Protein AF-A0A7U5HZJ8-F1 (afdb_monomer)

Solvent-accessible surface area (backbone atoms only — not comparable to full-atom values): 8068 Å² total; per-residue (Å²): 141,83,85,85,79,88,81,83,84,81,84,79,81,81,79,80,76,84,78,80,66,85,74,70,70,92,69,75,68,62,71,81,72,94,37,64,82,27,40,50,69,60,30,47,54,52,38,48,74,42,52,38,40,75,36,71,64,63,60,85,90,47,44,89,81,36,49,32,66,27,52,43,25,50,62,43,46,76,72,64,47,49,17,49,60,35,21,39,69,51,100,51,23,35,35,36,3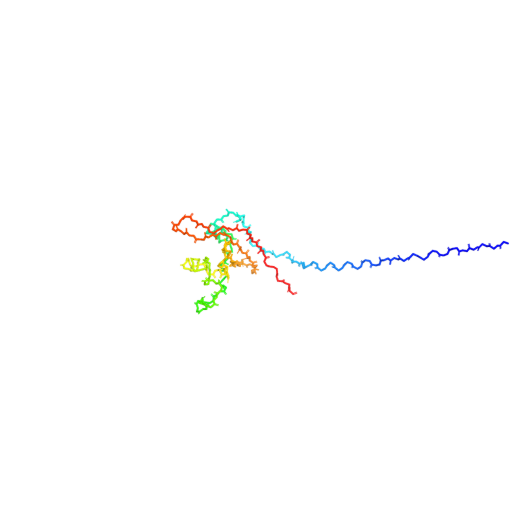2,35,29,30,32,94,69,72,44,39,38,42,39,31,34,34,40,60,62,32,79,92,77,74,36,62,24,24,23,71,49,70,49,73,62,72,79,90,126

Radius of gyration: 24.8 Å; Cα contacts (8 Å, |Δi|>4): 228; chains: 1; bounding box: 38×41×96 Å

Sequence (135 aa):
MYRSILTTVAMTAMFITNSSFANCPVIQHSEVPAITELSYHDARDLLLAAGWQPLKSIHHNDIENSDISYGNGSLFWDKGYVEIESCAGTGLAPCLFNFADIYDNNLKVVTVGEESPEYNSYAMVDRYWLVCEDL

Nearest PDB structures (foldseek):
  1gd3-assembly1_A  TM=4.252E-01  e=6.323E-01  Homo sapiens
  2mj7-assembly1_A  TM=2.732E-01  e=1.358E+00  Homo sapiens
  8th5-assembly5_I  TM=3.217E-01  e=4.667E+00  Homo sapiens
  3alx-assembly1_A  TM=3.348E-01  e=8.401E+00  Measles morbillivirus

Foldseek 3Di:
DDDDDDDDDDDDDPPPPPPPDLCQDPQDFFDQDPAAQHFPVVSVVVCVVSQKAFDQQDDPVCCVVAQLVAACSVVCVVVVRRQWNHWDNDPQTKTWGWIAGPSRWIKIWIWTDHPDVPVPTGTGTHDMDIDGDRD

Secondary structure (DSSP, 8-state):
-----------------------------------TTSBHHHHHHHHHHTT-EE---S-GGGGGGSGGGSTTHHHHHHTT-TTEEEE--STT--EEEEEE-TT--EEEEEEES--BGGGTB--EEEEEEEEPP--

Structure (mmCIF, N/CA/C/O backbone):
data_AF-A0A7U5HZJ8-F1
#
_entry.id   AF-A0A7U5HZJ8-F1
#
loop_
_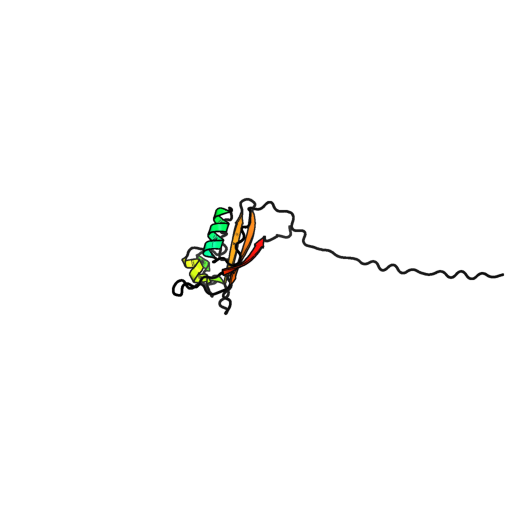atom_site.group_PDB
_atom_site.id
_atom_site.type_symbol
_atom_site.label_atom_id
_atom_site.label_alt_id
_atom_site.label_comp_id
_atom_site.label_asym_id
_atom_site.label_entity_id
_atom_site.label_seq_id
_atom_site.pdbx_PDB_ins_code
_atom_site.Cartn_x
_atom_site.Cartn_y
_atom_site.Cartn_z
_atom_site.occupancy
_atom_site.B_iso_or_equiv
_atom_site.auth_seq_id
_atom_site.auth_comp_id
_atom_site.auth_asym_id
_atom_site.auth_atom_id
_atom_site.pdbx_PDB_model_num
ATOM 1 N N . MET A 1 1 ? 23.075 27.189 79.491 1.00 43.88 1 MET A N 1
ATOM 2 C CA . MET A 1 1 ? 22.574 26.078 78.654 1.00 43.88 1 MET A CA 1
ATOM 3 C C . MET A 1 1 ? 21.695 26.667 77.561 1.00 43.88 1 MET A C 1
ATOM 5 O O . MET A 1 1 ? 20.576 27.046 77.859 1.00 43.88 1 MET A O 1
ATOM 9 N N . TYR A 1 2 ? 22.199 26.804 76.335 1.00 38.91 2 TYR A N 1
ATOM 10 C CA . TYR A 1 2 ? 21.393 27.179 75.166 1.00 38.91 2 TYR A CA 1
ATOM 11 C C . TYR A 1 2 ? 21.634 26.115 74.096 1.00 38.91 2 TYR A C 1
ATOM 13 O O . TYR A 1 2 ? 22.772 25.906 73.682 1.00 38.91 2 TYR A O 1
ATOM 21 N N . ARG A 1 3 ? 20.584 25.379 73.720 1.00 44.53 3 ARG A N 1
ATOM 22 C CA . ARG A 1 3 ? 20.615 24.398 72.630 1.00 44.53 3 ARG A CA 1
ATOM 23 C C . ARG A 1 3 ? 20.022 25.060 71.387 1.00 44.53 3 ARG A C 1
ATOM 25 O O . ARG A 1 3 ? 18.821 25.304 71.349 1.00 44.53 3 ARG A O 1
ATOM 32 N N . SER A 1 4 ? 20.869 25.356 70.403 1.00 47.00 4 SER A N 1
ATOM 33 C CA . SER A 1 4 ? 20.442 25.743 69.054 1.00 47.00 4 SER A CA 1
ATOM 34 C C . SER A 1 4 ? 19.789 24.554 68.356 1.00 47.00 4 SER A C 1
ATOM 36 O O . SER A 1 4 ? 20.359 23.464 68.325 1.00 47.00 4 SER A O 1
ATOM 38 N N . ILE A 1 5 ? 18.604 24.769 67.790 1.00 53.53 5 ILE A N 1
ATOM 39 C CA . ILE A 1 5 ? 17.879 23.791 66.978 1.00 53.53 5 ILE A CA 1
ATOM 40 C C . ILE A 1 5 ? 18.168 24.127 65.512 1.00 53.53 5 ILE A C 1
ATOM 42 O O . ILE A 1 5 ? 17.722 25.160 65.017 1.00 53.53 5 ILE A O 1
ATOM 46 N N . LEU A 1 6 ? 18.936 23.276 64.826 1.00 50.31 6 LEU A N 1
ATOM 47 C CA . LEU A 1 6 ? 19.045 23.315 63.367 1.00 50.31 6 LEU A CA 1
ATOM 48 C C . LEU A 1 6 ? 17.739 22.782 62.770 1.00 50.31 6 LEU A C 1
ATOM 50 O O . LEU A 1 6 ? 17.394 21.620 62.968 1.00 50.31 6 LEU A O 1
ATOM 54 N N . THR A 1 7 ? 17.022 23.625 62.034 1.00 49.22 7 THR A N 1
ATOM 55 C CA . THR A 1 7 ? 15.879 23.229 61.207 1.00 49.22 7 THR A CA 1
ATOM 56 C C . THR A 1 7 ? 16.364 23.024 59.775 1.00 49.22 7 THR A C 1
ATOM 58 O O . THR A 1 7 ? 16.790 23.959 59.104 1.00 49.22 7 THR A O 1
ATOM 61 N N . THR A 1 8 ? 16.355 21.777 59.312 1.00 52.97 8 THR A N 1
ATOM 62 C CA . THR A 1 8 ? 16.692 21.417 57.931 1.00 52.97 8 THR A CA 1
ATOM 63 C C . THR A 1 8 ? 15.429 21.542 57.082 1.00 52.97 8 THR A C 1
ATOM 65 O O . THR A 1 8 ? 14.465 20.809 57.291 1.00 52.97 8 THR A O 1
ATOM 68 N N . VAL A 1 9 ? 15.406 22.486 56.141 1.00 55.81 9 VAL A N 1
ATOM 69 C CA . VAL A 1 9 ? 14.322 22.614 55.158 1.00 55.81 9 VAL A CA 1
ATOM 70 C C . VAL A 1 9 ? 14.592 21.620 54.030 1.00 55.81 9 VAL A C 1
ATOM 72 O O . VAL A 1 9 ? 15.531 21.797 53.258 1.00 55.81 9 VAL A O 1
ATOM 75 N N . ALA A 1 10 ? 13.792 20.559 53.944 1.00 58.16 10 ALA A N 1
ATOM 76 C CA . ALA A 1 10 ? 13.822 19.632 52.819 1.00 58.16 10 ALA A CA 1
ATOM 77 C C . ALA A 1 10 ? 12.944 20.187 51.685 1.00 58.16 10 ALA A C 1
ATOM 79 O O . ALA A 1 10 ? 11.719 20.180 51.786 1.00 58.16 10 ALA A O 1
ATOM 80 N N . MET A 1 11 ? 13.565 20.689 50.613 1.00 56.81 11 MET A N 1
ATOM 81 C CA . MET A 1 11 ? 12.872 20.981 49.354 1.00 56.81 11 MET A CA 1
ATOM 82 C C . MET A 1 11 ? 12.576 19.662 48.637 1.00 56.81 11 MET A C 1
ATOM 84 O O . MET A 1 11 ? 13.468 19.047 48.055 1.00 56.81 11 MET A O 1
ATOM 88 N N . THR A 1 12 ? 11.327 19.213 48.678 1.00 57.84 12 THR A N 1
ATOM 89 C CA . THR A 1 12 ? 10.836 18.127 47.830 1.00 57.84 12 THR A CA 1
ATOM 90 C C . THR A 1 12 ? 10.580 18.664 46.423 1.00 57.84 12 THR A C 1
ATOM 92 O O . THR A 1 12 ? 9.668 19.457 46.198 1.00 57.84 12 THR A O 1
ATOM 95 N N . ALA A 1 13 ? 11.397 18.238 45.459 1.00 59.84 13 ALA A N 1
ATOM 96 C CA . ALA A 1 13 ? 11.141 18.473 44.044 1.00 59.84 13 ALA A CA 1
ATOM 97 C C . ALA A 1 13 ? 9.905 17.663 43.614 1.00 59.84 13 ALA A C 1
ATOM 99 O O . ALA A 1 13 ? 9.933 16.431 43.605 1.00 59.84 13 ALA A O 1
ATOM 100 N N . MET A 1 14 ? 8.808 18.348 43.281 1.00 59.34 14 MET A N 1
ATOM 101 C CA . MET A 1 14 ? 7.667 17.728 42.608 1.00 59.34 14 MET A CA 1
ATOM 102 C C . MET A 1 14 ? 8.052 17.457 41.153 1.00 59.34 14 MET A C 1
ATOM 104 O O . MET A 1 14 ? 8.069 18.364 40.323 1.00 59.34 14 MET A O 1
ATOM 108 N N . PHE A 1 15 ? 8.367 16.203 40.843 1.00 59.25 15 PHE A N 1
ATOM 109 C CA . PHE A 1 15 ? 8.458 15.732 39.466 1.00 59.25 15 PHE A CA 1
ATOM 110 C C . PHE A 1 15 ? 7.037 15.561 38.920 1.00 59.25 15 PHE A C 1
ATOM 112 O O . PHE A 1 15 ? 6.396 14.535 39.142 1.00 59.25 15 PHE A O 1
ATOM 119 N N . ILE A 1 16 ? 6.525 16.581 38.229 1.00 56.31 16 ILE A N 1
ATOM 120 C CA . ILE A 1 16 ? 5.309 16.449 37.419 1.00 56.31 16 ILE A CA 1
ATOM 121 C C . ILE A 1 16 ? 5.704 15.647 36.178 1.00 56.31 16 ILE A C 1
ATOM 123 O O . ILE A 1 16 ? 6.296 16.181 35.242 1.00 56.31 16 ILE A O 1
ATOM 127 N N . THR A 1 17 ? 5.430 14.345 36.187 1.00 57.06 17 THR A N 1
ATOM 128 C CA . THR A 1 17 ? 5.545 13.516 34.985 1.00 57.06 17 THR A CA 1
ATOM 129 C C . THR A 1 17 ? 4.232 13.621 34.215 1.00 57.06 17 THR A C 1
ATOM 131 O O . THR A 1 17 ? 3.270 12.911 34.487 1.00 57.06 17 THR A O 1
ATOM 134 N N . ASN A 1 18 ? 4.173 14.544 33.251 1.00 55.00 18 ASN A N 1
ATOM 135 C CA . ASN A 1 18 ? 3.110 14.551 32.245 1.00 55.00 18 ASN A CA 1
ATOM 136 C C . ASN A 1 18 ? 3.336 13.370 31.300 1.00 55.00 18 ASN A C 1
ATOM 138 O O . ASN A 1 18 ? 3.986 13.495 30.266 1.00 55.00 18 ASN A O 1
ATOM 142 N N . SER A 1 19 ? 2.827 12.206 31.688 1.00 57.00 19 SER A N 1
ATOM 143 C CA . SER A 1 19 ? 2.777 11.031 30.824 1.00 57.00 19 SER A CA 1
ATOM 144 C C . SER A 1 19 ? 1.467 11.059 30.041 1.00 57.00 19 SER A C 1
ATOM 146 O O . SER A 1 19 ? 0.545 10.305 30.334 1.00 57.00 19 SER A O 1
ATOM 148 N N . SER A 1 20 ? 1.364 11.956 29.060 1.00 55.97 20 SER A N 1
ATOM 149 C CA . SER A 1 20 ? 0.336 11.859 28.019 1.00 55.97 20 SER A CA 1
ATOM 150 C C . SER A 1 20 ? 0.812 10.845 26.983 1.00 55.97 20 SER A C 1
ATOM 152 O O . SER A 1 20 ? 1.235 11.208 25.891 1.00 55.97 20 SER A O 1
ATOM 154 N N . PHE A 1 21 ? 0.809 9.564 27.349 1.00 58.28 21 PHE A N 1
ATOM 155 C CA . PHE A 1 21 ? 0.789 8.519 26.335 1.00 58.28 21 PHE A CA 1
ATOM 156 C C . PHE A 1 21 ? -0.639 8.491 25.800 1.00 58.28 21 PHE A C 1
ATOM 158 O O . PHE A 1 21 ? -1.567 8.259 26.577 1.00 58.28 21 PHE A O 1
ATOM 165 N N . ALA A 1 22 ? -0.808 8.794 24.510 1.00 57.09 22 ALA A N 1
ATOM 166 C CA . ALA A 1 22 ? -2.037 8.511 23.782 1.00 57.09 22 ALA A CA 1
ATOM 167 C C . ALA A 1 22 ? -2.375 7.041 24.043 1.00 57.09 22 ALA A C 1
ATOM 169 O O . ALA A 1 22 ? -1.656 6.129 23.630 1.00 57.09 22 ALA A O 1
ATOM 170 N N . ASN A 1 23 ? -3.379 6.821 24.883 1.00 56.81 23 ASN A N 1
ATOM 171 C CA . ASN A 1 23 ? -3.747 5.494 25.324 1.00 56.81 23 ASN A CA 1
ATOM 172 C C . ASN A 1 23 ? -4.678 4.968 24.237 1.00 56.81 23 ASN A C 1
ATOM 174 O O . ASN A 1 23 ? -5.882 5.187 24.323 1.00 56.81 23 ASN A O 1
ATOM 178 N N . CYS A 1 24 ? -4.120 4.355 23.187 1.00 64.75 24 CYS A N 1
ATOM 179 C CA . CYS A 1 24 ? -4.928 3.635 22.208 1.00 64.75 24 CYS A CA 1
ATOM 180 C C . CYS A 1 24 ? -5.736 2.588 22.988 1.00 64.75 24 CYS A C 1
ATOM 182 O O . CYS A 1 24 ? -5.125 1.679 23.567 1.00 64.75 24 CYS A O 1
ATOM 184 N N . PRO A 1 25 ? -7.072 2.708 23.092 1.00 68.12 25 PRO A N 1
ATOM 185 C CA . PRO A 1 25 ? -7.856 1.677 23.747 1.00 68.12 25 PRO A CA 1
ATOM 186 C C . PRO A 1 25 ? -7.626 0.356 23.012 1.00 68.12 25 PRO A C 1
ATOM 188 O O . PRO A 1 25 ? -7.305 0.344 21.827 1.00 68.12 25 PRO A O 1
ATOM 191 N N . VAL A 1 26 ? -7.765 -0.769 23.714 1.00 63.97 26 VAL A N 1
ATOM 192 C CA . VAL A 1 26 ? -7.732 -2.079 23.059 1.00 63.97 26 VAL 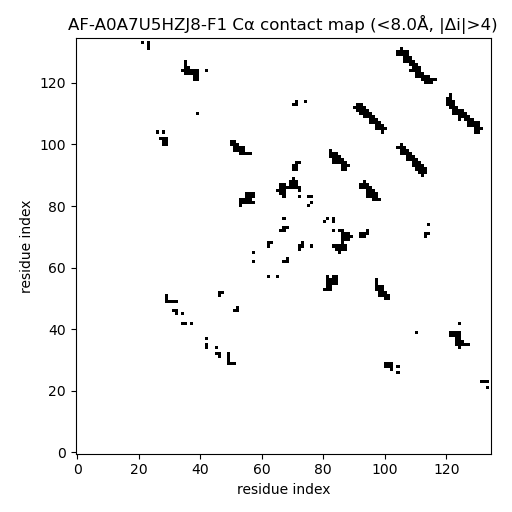A CA 1
ATOM 193 C C . VAL A 1 26 ? -8.937 -2.142 22.124 1.00 63.97 26 VAL A C 1
ATOM 195 O O . VAL A 1 26 ? -10.060 -2.372 22.573 1.00 63.97 26 VAL A O 1
ATOM 198 N N . ILE A 1 27 ? -8.702 -1.876 20.842 1.00 72.25 27 ILE A N 1
ATOM 199 C CA . ILE A 1 27 ? -9.715 -1.974 19.803 1.00 72.25 27 ILE A CA 1
ATOM 200 C C . ILE A 1 27 ? -9.746 -3.439 19.389 1.00 72.25 27 ILE A C 1
ATOM 202 O O . ILE A 1 27 ? -8.721 -4.021 19.034 1.00 72.25 27 ILE A O 1
ATOM 206 N N . GLN A 1 28 ? -10.905 -4.079 19.528 1.00 89.31 28 GLN A N 1
ATOM 207 C CA . GLN A 1 28 ? -11.111 -5.392 18.933 1.00 89.31 28 GLN A CA 1
ATOM 208 C C . GLN A 1 28 ? -10.857 -5.252 17.432 1.00 89.31 28 GLN A C 1
ATOM 210 O O . GLN A 1 28 ? -11.511 -4.433 16.796 1.00 89.31 28 GLN A O 1
ATOM 215 N N . HIS A 1 29 ? -9.917 -6.026 16.893 1.00 92.19 29 HIS A N 1
ATOM 216 C CA . HIS A 1 29 ? -9.540 -5.964 15.486 1.00 92.19 29 HIS A CA 1
ATOM 217 C C . HIS A 1 29 ? -9.394 -7.362 14.881 1.00 92.19 29 HIS A C 1
ATOM 219 O O . HIS A 1 29 ? -9.189 -8.352 15.593 1.00 92.19 29 HIS A O 1
ATOM 225 N N . SER A 1 30 ? -9.507 -7.448 13.560 1.00 94.25 30 SER A N 1
ATOM 226 C CA . SER A 1 30 ? -9.172 -8.650 12.794 1.00 94.25 30 SER A CA 1
ATOM 227 C C . SER A 1 30 ? -7.677 -8.927 12.893 1.00 94.25 30 SER A C 1
ATOM 229 O O . SER A 1 30 ? -6.877 -7.997 12.967 1.00 94.25 30 SER A O 1
ATOM 231 N N . GLU A 1 31 ? -7.270 -10.195 12.917 1.00 95.00 31 GLU A N 1
ATOM 232 C CA . GLU A 1 31 ? -5.850 -10.540 13.015 1.00 95.00 31 GLU A CA 1
ATOM 233 C C . GLU A 1 31 ? -5.056 -9.868 11.884 1.00 95.00 31 GLU A C 1
ATOM 235 O O . GLU A 1 31 ? -5.482 -9.863 10.728 1.00 95.00 31 GLU A O 1
ATOM 240 N N . VAL A 1 32 ? -3.908 -9.273 12.218 1.00 96.00 32 VAL A N 1
ATOM 241 C CA . VAL A 1 32 ? -2.981 -8.760 11.207 1.00 96.00 32 VAL A CA 1
ATOM 242 C C . VAL A 1 32 ? -1.934 -9.846 10.957 1.00 96.00 32 VAL A C 1
ATOM 244 O O . VAL A 1 32 ? -1.110 -10.085 11.844 1.00 96.00 32 VAL A O 1
ATOM 247 N N . PRO A 1 33 ? -1.955 -10.528 9.797 1.00 97.50 33 PRO A N 1
ATOM 248 C CA . PRO A 1 33 ? -0.970 -11.554 9.484 1.00 97.50 33 PRO A CA 1
ATOM 249 C C . PRO A 1 33 ? 0.445 -10.964 9.397 1.00 97.50 33 PRO A C 1
ATOM 251 O O . PRO A 1 33 ? 0.636 -9.763 9.202 1.00 97.50 33 PRO A O 1
ATOM 254 N N . ALA A 1 34 ? 1.460 -11.822 9.509 1.00 97.81 34 ALA A N 1
ATOM 255 C CA . ALA A 1 34 ? 2.846 -11.422 9.281 1.00 97.81 34 ALA A CA 1
ATOM 256 C C . ALA A 1 34 ? 3.068 -11.145 7.784 1.00 97.81 34 ALA A C 1
ATOM 258 O O . ALA A 1 34 ? 3.241 -12.075 6.999 1.00 97.81 34 ALA A O 1
ATOM 259 N N . ILE A 1 35 ? 3.027 -9.866 7.405 1.00 98.50 35 ILE A N 1
ATOM 260 C CA . ILE A 1 35 ? 3.065 -9.424 6.000 1.00 98.50 35 ILE A CA 1
ATOM 261 C C . ILE A 1 35 ? 4.351 -8.700 5.588 1.00 98.50 35 ILE A C 1
ATOM 263 O O . ILE A 1 35 ? 4.521 -8.410 4.410 1.00 98.50 35 ILE A O 1
ATOM 267 N N . THR A 1 36 ? 5.254 -8.393 6.524 1.00 98.31 36 THR A N 1
ATOM 268 C CA . THR A 1 36 ? 6.570 -7.810 6.204 1.00 98.31 36 THR A CA 1
ATOM 269 C C . THR A 1 36 ? 7.385 -8.743 5.320 1.00 98.31 36 THR A C 1
ATOM 271 O O . THR A 1 36 ? 7.292 -9.961 5.480 1.00 98.31 36 THR A O 1
ATOM 274 N N . GLU A 1 37 ? 8.230 -8.180 4.454 1.00 96.88 37 GLU A N 1
ATOM 275 C CA . GLU A 1 37 ? 9.089 -8.936 3.524 1.00 96.88 37 GLU A CA 1
ATOM 276 C C . GLU A 1 37 ? 8.313 -9.796 2.509 1.00 96.88 37 GLU A C 1
ATOM 278 O O . GLU A 1 37 ? 8.894 -10.646 1.833 1.00 96.88 37 GLU A O 1
ATOM 283 N N . LEU A 1 38 ? 7.005 -9.575 2.368 1.00 98.62 38 LEU A N 1
ATOM 284 C CA . LEU A 1 38 ? 6.207 -10.106 1.268 1.00 98.62 38 LEU A CA 1
ATOM 285 C C . LEU A 1 38 ? 6.066 -9.053 0.173 1.00 98.62 38 LEU A C 1
ATOM 287 O O . LEU A 1 38 ? 6.115 -7.850 0.450 1.00 98.62 38 LEU A O 1
ATOM 291 N N . SER A 1 39 ? 5.832 -9.502 -1.063 1.00 98.44 39 SER A N 1
ATOM 292 C CA . SER A 1 39 ? 5.360 -8.593 -2.105 1.00 98.44 39 SER A CA 1
ATOM 293 C C . SER A 1 39 ? 4.034 -7.971 -1.665 1.00 98.44 39 SER A C 1
ATOM 295 O O . SER A 1 39 ? 3.254 -8.598 -0.940 1.00 98.44 39 SER A O 1
ATOM 297 N N . TYR A 1 40 ? 3.738 -6.750 -2.112 1.00 98.56 40 TYR A N 1
ATOM 298 C CA . TYR A 1 40 ? 2.451 -6.128 -1.800 1.00 98.56 40 TYR A CA 1
ATOM 299 C C . TYR A 1 40 ? 1.265 -7.004 -2.232 1.00 98.56 40 TYR A C 1
ATOM 301 O O . TYR A 1 40 ? 0.250 -7.065 -1.546 1.00 98.56 40 TYR A O 1
ATOM 309 N N . HIS A 1 41 ? 1.411 -7.718 -3.349 1.00 98.19 41 HIS A N 1
ATOM 310 C CA . HIS A 1 41 ? 0.395 -8.625 -3.871 1.00 98.19 41 HIS A CA 1
ATOM 311 C C . HIS A 1 41 ? 0.088 -9.765 -2.892 1.00 98.19 41 HIS A C 1
ATOM 313 O O . HIS A 1 41 ? -1.071 -9.961 -2.529 1.00 98.19 41 HIS A O 1
ATOM 319 N N . ASP A 1 42 ? 1.121 -10.451 -2.401 1.00 98.62 42 ASP A N 1
ATOM 320 C CA . ASP A 1 42 ? 0.959 -11.555 -1.449 1.00 98.62 42 ASP A CA 1
ATOM 321 C C . ASP A 1 42 ? 0.448 -11.052 -0.091 1.00 98.62 42 ASP A C 1
ATOM 323 O O . ASP A 1 42 ? -0.429 -11.660 0.526 1.00 98.62 42 ASP A O 1
ATOM 327 N N . ALA A 1 43 ? 0.958 -9.904 0.367 1.00 98.75 43 ALA A N 1
ATOM 328 C CA . ALA A 1 43 ? 0.497 -9.262 1.593 1.00 98.75 43 ALA A CA 1
ATOM 329 C C . ALA A 1 43 ? -0.993 -8.897 1.520 1.00 98.75 43 ALA A C 1
ATOM 331 O O . ALA A 1 43 ? -1.743 -9.151 2.465 1.00 98.75 43 ALA A O 1
ATOM 332 N N . ARG A 1 44 ? -1.436 -8.339 0.389 1.00 98.62 44 ARG A N 1
ATOM 333 C CA . ARG A 1 44 ? -2.836 -7.990 0.142 1.00 98.62 44 ARG A CA 1
ATOM 334 C C . ARG A 1 44 ? -3.731 -9.220 0.208 1.00 98.62 44 ARG A C 1
ATOM 336 O O . ARG A 1 44 ? -4.763 -9.166 0.868 1.00 98.62 44 ARG A O 1
ATOM 343 N N . ASP A 1 45 ? -3.341 -10.327 -0.412 1.00 98.69 45 ASP A N 1
ATOM 344 C CA . ASP A 1 45 ? -4.140 -11.556 -0.386 1.00 98.69 45 ASP A CA 1
ATOM 345 C C . ASP A 1 45 ? -4.301 -12.110 1.039 1.00 98.69 45 ASP A C 1
ATOM 347 O O . ASP A 1 45 ? -5.401 -12.518 1.425 1.00 98.69 45 ASP A O 1
ATOM 351 N N . LEU A 1 46 ? -3.244 -12.051 1.858 1.00 98.75 46 LEU A N 1
ATOM 352 C CA . LEU A 1 46 ? -3.314 -12.430 3.273 1.00 98.75 46 LEU A CA 1
ATOM 353 C C . LEU A 1 46 ? -4.230 -11.506 4.081 1.00 98.75 46 LEU A C 1
ATOM 355 O O . LEU A 1 46 ? -5.016 -11.986 4.897 1.00 98.75 46 LEU A O 1
ATOM 359 N N . LEU A 1 47 ? -4.157 -10.195 3.848 1.00 98.69 47 LEU A N 1
ATOM 360 C CA . LEU A 1 47 ? -5.020 -9.217 4.510 1.00 98.69 47 LEU A CA 1
ATOM 361 C C . LEU A 1 47 ? -6.495 -9.455 4.169 1.00 98.69 47 LEU A C 1
ATOM 363 O O . LEU A 1 47 ? -7.327 -9.544 5.073 1.00 98.69 47 LEU A O 1
ATOM 367 N N . LEU A 1 48 ? -6.810 -9.645 2.886 1.00 98.56 48 LEU A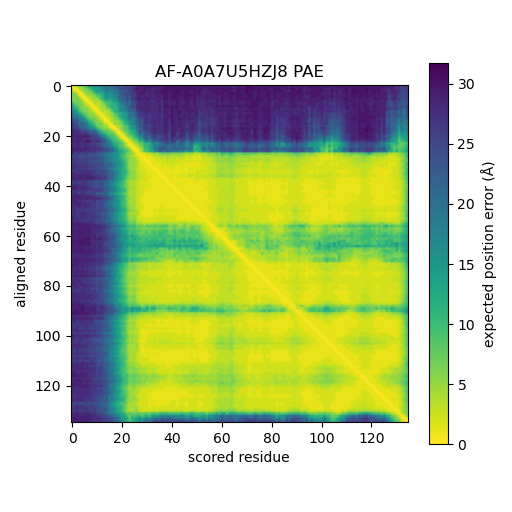 N 1
ATOM 368 C CA . LEU A 1 48 ? -8.166 -9.959 2.432 1.00 98.56 48 LEU A CA 1
ATOM 369 C C . LEU A 1 48 ? -8.692 -11.252 3.068 1.00 98.56 48 LEU A C 1
ATOM 371 O O . LEU A 1 48 ? -9.832 -11.297 3.532 1.00 98.56 48 LEU A O 1
ATOM 375 N N . ALA A 1 49 ? -7.860 -12.295 3.132 1.00 98.31 49 ALA A N 1
ATOM 376 C CA . ALA A 1 49 ? -8.217 -13.559 3.775 1.00 98.31 49 ALA A CA 1
ATOM 377 C C . ALA A 1 49 ? -8.443 -13.416 5.291 1.00 98.31 49 ALA A C 1
ATOM 379 O O . ALA A 1 49 ? -9.272 -14.129 5.857 1.00 98.31 49 ALA A O 1
ATOM 380 N N . ALA A 1 50 ? -7.742 -12.483 5.937 1.00 98.00 50 ALA A N 1
ATOM 381 C CA . ALA A 1 50 ? -7.884 -12.170 7.357 1.00 98.00 50 ALA A CA 1
ATOM 382 C C . ALA A 1 50 ? -9.060 -11.220 7.673 1.00 98.00 50 ALA A C 1
ATOM 384 O O . ALA A 1 50 ? -9.284 -10.901 8.837 1.00 98.00 50 ALA A O 1
ATOM 385 N N . GLY A 1 51 ? -9.839 -10.799 6.670 1.00 97.75 51 GLY A N 1
ATOM 386 C CA . GLY A 1 51 ? -11.029 -9.961 6.860 1.00 97.75 51 GLY A CA 1
ATOM 387 C C . GLY A 1 51 ? -10.780 -8.457 6.750 1.00 97.75 51 GLY A C 1
ATOM 388 O O . GLY A 1 51 ? -11.697 -7.676 7.005 1.00 97.75 51 GLY A O 1
ATOM 389 N N . TRP A 1 52 ? -9.581 -8.049 6.332 1.00 98.25 52 TRP A N 1
ATOM 390 C CA . TRP A 1 52 ? -9.292 -6.664 5.982 1.00 98.25 52 TRP A CA 1
ATOM 391 C C . TRP A 1 52 ? -9.886 -6.320 4.614 1.00 98.25 52 TRP A C 1
ATOM 393 O O . TRP A 1 52 ? -9.869 -7.117 3.677 1.00 98.25 52 TRP A O 1
ATOM 403 N N . GLN A 1 53 ? -10.413 -5.112 4.490 1.00 98.19 53 GLN A N 1
ATOM 404 C CA . GLN A 1 53 ? -11.136 -4.600 3.337 1.00 98.19 53 GLN A CA 1
ATOM 405 C C . GLN A 1 53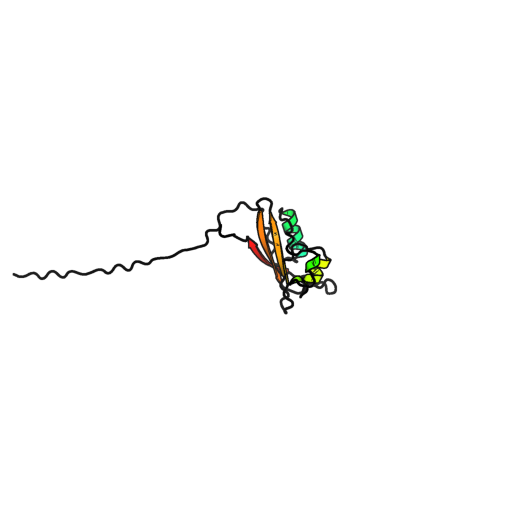 ? -10.402 -3.380 2.772 1.00 98.19 53 GLN A C 1
ATOM 407 O O . GLN A 1 53 ? -10.085 -2.466 3.533 1.00 98.19 53 GLN A O 1
ATOM 412 N N . PRO A 1 54 ? -10.146 -3.324 1.453 1.00 97.94 54 PRO A N 1
ATOM 413 C CA . PRO A 1 54 ? -9.545 -2.163 0.809 1.00 97.94 54 PRO A CA 1
ATOM 414 C C . PRO A 1 54 ? -10.363 -0.891 1.043 1.00 97.94 54 PRO A C 1
ATOM 416 O O . PRO A 1 54 ? -11.543 -0.835 0.685 1.00 97.94 54 PRO A O 1
ATOM 419 N N . LEU A 1 55 ? -9.738 0.148 1.595 1.00 95.69 55 LEU A N 1
ATOM 420 C CA . LEU A 1 55 ? -10.370 1.451 1.772 1.00 95.69 55 LEU A CA 1
ATOM 421 C C . LEU A 1 55 ? -10.007 2.377 0.626 1.00 95.69 55 LEU A C 1
ATOM 423 O O . LEU A 1 55 ? -8.883 2.857 0.534 1.00 95.69 55 LEU A O 1
ATOM 427 N N . LYS A 1 56 ? -10.993 2.694 -0.211 1.00 92.38 56 LYS A N 1
ATOM 428 C CA . LYS A 1 56 ? -10.807 3.649 -1.301 1.00 92.38 56 LYS A CA 1
ATOM 429 C C . LYS A 1 56 ? -10.443 5.036 -0.762 1.00 92.38 56 LYS A C 1
ATOM 431 O O . LYS A 1 56 ? -11.304 5.736 -0.235 1.00 92.38 56 LYS A O 1
ATOM 436 N N . SER A 1 57 ? -9.196 5.443 -0.962 1.00 82.31 57 SER A N 1
ATOM 437 C CA . SER A 1 57 ? -8.659 6.744 -0.531 1.00 82.31 57 SER A CA 1
ATOM 438 C C . SER A 1 57 ? -8.849 7.854 -1.561 1.00 82.31 57 SER A C 1
ATOM 440 O O . SER A 1 57 ? -8.872 9.024 -1.193 1.00 82.31 57 SER A O 1
ATOM 442 N N . ILE A 1 58 ? -8.981 7.509 -2.847 1.00 85.19 58 ILE A N 1
ATOM 443 C CA . ILE A 1 58 ? -8.963 8.481 -3.949 1.00 85.19 58 ILE A CA 1
ATOM 444 C C . ILE A 1 58 ? -10.176 8.280 -4.854 1.00 85.19 58 ILE A C 1
ATOM 446 O O . ILE A 1 58 ? -10.519 7.160 -5.250 1.00 85.19 58 ILE A O 1
ATOM 450 N N . HIS A 1 59 ? -10.855 9.375 -5.194 1.00 83.56 59 HIS A N 1
ATOM 451 C CA . HIS A 1 59 ? -11.934 9.341 -6.171 1.00 83.56 59 HIS A CA 1
ATOM 452 C C . HIS A 1 59 ? -11.360 9.206 -7.590 1.00 83.56 59 HIS A C 1
ATOM 454 O O . HIS A 1 59 ? -10.345 9.803 -7.923 1.00 83.56 59 HIS A O 1
ATOM 460 N N . HIS A 1 60 ? -12.023 8.440 -8.462 1.00 79.25 60 HIS A N 1
ATOM 461 C CA . HIS A 1 60 ? -11.480 8.106 -9.789 1.00 79.25 60 HIS A CA 1
ATOM 462 C C . HIS A 1 60 ? -11.221 9.343 -10.669 1.00 79.25 60 HIS A C 1
ATOM 464 O O . HIS A 1 60 ? -10.333 9.329 -11.506 1.00 79.25 60 HIS A O 1
ATOM 470 N N . ASN A 1 61 ? -11.965 10.431 -10.464 1.00 82.50 61 ASN A N 1
ATOM 471 C CA . ASN A 1 61 ? -11.769 11.668 -11.227 1.00 82.50 61 ASN A CA 1
ATOM 472 C C . ASN A 1 61 ? -10.575 12.509 -10.744 1.00 82.50 61 ASN A C 1
ATOM 474 O O . ASN A 1 61 ? -10.202 13.457 -11.428 1.00 82.50 61 ASN A O 1
ATOM 478 N N . ASP A 1 62 ? -9.983 12.174 -9.595 1.00 84.06 62 ASP A N 1
ATOM 479 C CA . ASP A 1 62 ? -8.952 12.991 -8.947 1.00 84.06 62 ASP A CA 1
ATOM 480 C C . ASP A 1 62 ? -7.541 12.401 -9.116 1.00 84.06 62 ASP A C 1
ATOM 482 O O . ASP A 1 62 ? -6.575 12.951 -8.592 1.00 84.06 62 ASP A O 1
ATOM 486 N N . ILE A 1 63 ? -7.400 11.306 -9.878 1.00 78.62 63 ILE A N 1
ATOM 487 C CA . ILE A 1 63 ? -6.136 10.566 -10.041 1.00 78.62 63 ILE A CA 1
ATOM 488 C C . ILE A 1 63 ? -5.015 11.474 -10.556 1.00 78.62 63 ILE A C 1
ATOM 490 O O . ILE A 1 63 ? -3.927 11.483 -9.983 1.00 78.62 63 ILE A O 1
ATOM 494 N N . GLU A 1 64 ? -5.273 12.261 -11.606 1.00 75.94 64 GLU A N 1
ATOM 495 C CA . GLU A 1 64 ? -4.253 13.103 -12.253 1.00 75.94 64 GLU A CA 1
ATOM 496 C C . GLU A 1 64 ? -3.653 14.155 -11.308 1.00 75.94 64 GLU A C 1
ATOM 498 O O . GLU A 1 64 ? -2.519 14.581 -11.506 1.00 75.94 64 GLU A O 1
ATOM 503 N N . ASN A 1 65 ? -4.390 14.548 -10.265 1.00 75.75 65 ASN A N 1
ATOM 504 C CA . ASN A 1 65 ? -3.957 15.536 -9.275 1.00 75.75 65 ASN A CA 1
ATOM 505 C C . ASN A 1 65 ? -3.554 14.903 -7.936 1.00 75.75 65 ASN A C 1
ATOM 507 O O . ASN A 1 65 ? -3.371 15.621 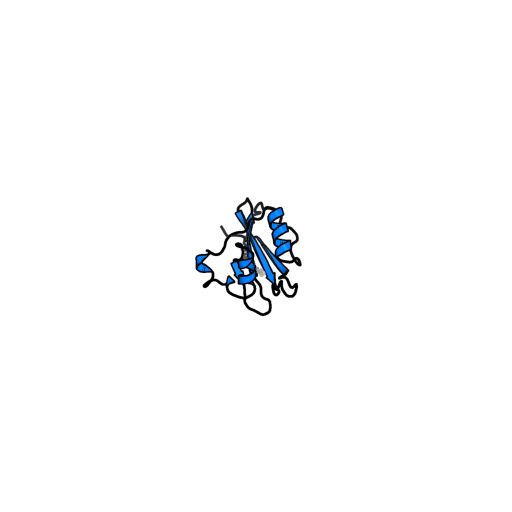-6.954 1.00 75.75 65 ASN A O 1
ATOM 511 N N . SER A 1 66 ? -3.454 13.577 -7.874 1.00 82.31 66 SER A N 1
ATOM 512 C CA . SER A 1 66 ? -3.181 12.847 -6.638 1.00 82.31 66 SER A CA 1
ATOM 513 C C . SER A 1 66 ? -1.741 12.347 -6.562 1.00 82.31 66 SER A C 1
ATOM 515 O O . SER A 1 66 ? -1.067 12.155 -7.579 1.00 82.31 66 SER A O 1
ATOM 517 N N . ASP A 1 67 ? -1.288 12.058 -5.344 1.00 83.75 67 ASP A N 1
ATOM 518 C CA . ASP A 1 67 ? 0.058 11.543 -5.077 1.00 83.75 67 ASP A CA 1
ATOM 519 C C . ASP A 1 67 ? 0.297 10.136 -5.658 1.00 83.75 67 ASP A C 1
ATOM 521 O O . ASP A 1 67 ? 1.432 9.674 -5.719 1.00 83.75 67 ASP A O 1
ATOM 525 N N . ILE A 1 68 ? -0.745 9.451 -6.140 1.00 87.12 68 ILE A N 1
ATOM 526 C CA . ILE A 1 68 ? -0.616 8.146 -6.809 1.00 87.12 68 ILE A CA 1
ATOM 527 C C . ILE A 1 68 ? -0.267 8.275 -8.299 1.00 87.12 68 ILE A C 1
ATOM 529 O O . ILE A 1 68 ? -0.043 7.270 -8.965 1.00 87.12 68 ILE A O 1
ATOM 533 N N . SER A 1 69 ? -0.177 9.498 -8.833 1.00 85.19 69 SER A N 1
ATOM 534 C CA . SER A 1 69 ? 0.352 9.748 -10.182 1.00 85.19 69 SER A CA 1
ATOM 535 C C . SER A 1 69 ? 1.879 9.574 -10.276 1.00 85.19 69 SER A C 1
ATOM 537 O O . SER A 1 69 ? 2.431 9.547 -11.378 1.00 85.19 69 SER A O 1
ATOM 539 N N . TYR A 1 70 ? 2.567 9.420 -9.138 1.00 86.12 70 TYR A N 1
ATOM 540 C CA . TYR A 1 70 ? 4.020 9.277 -9.043 1.00 86.12 70 TYR A CA 1
ATOM 541 C C . TYR A 1 70 ? 4.458 7.857 -8.657 1.00 86.12 70 TYR A C 1
ATOM 543 O O . TYR A 1 70 ? 3.723 7.099 -8.023 1.00 86.12 70 TYR A O 1
ATOM 551 N N . GLY A 1 71 ? 5.717 7.527 -8.975 1.00 89.50 71 GLY A N 1
ATOM 552 C CA . GLY A 1 71 ? 6.354 6.268 -8.574 1.00 89.50 71 GLY A CA 1
ATOM 553 C C . GLY A 1 71 ? 5.557 5.044 -9.026 1.00 89.50 71 GLY A C 1
ATOM 554 O O . GLY A 1 71 ? 5.072 4.996 -10.154 1.00 89.50 71 GLY A O 1
ATOM 555 N N . ASN A 1 72 ? 5.376 4.083 -8.119 1.00 94.75 72 ASN A N 1
ATOM 556 C CA . ASN A 1 72 ? 4.604 2.862 -8.376 1.00 94.75 72 ASN A CA 1
ATOM 557 C C . ASN A 1 72 ? 3.078 3.086 -8.447 1.00 94.75 72 ASN A C 1
ATOM 559 O O . ASN A 1 72 ? 2.333 2.135 -8.691 1.00 94.75 72 ASN A O 1
ATOM 563 N N . GLY A 1 73 ? 2.583 4.303 -8.192 1.00 94.25 73 GLY A N 1
ATOM 564 C CA . GLY A 1 73 ? 1.161 4.533 -7.947 1.00 94.25 73 GLY A CA 1
ATOM 565 C C . GLY A 1 73 ? 0.259 4.213 -9.138 1.00 94.25 73 GLY A C 1
ATOM 566 O O . GLY A 1 73 ? -0.759 3.545 -8.962 1.00 94.25 73 GLY A O 1
ATOM 567 N N . SER A 1 74 ? 0.671 4.579 -10.354 1.00 92.00 74 SER A N 1
ATOM 568 C CA . SER A 1 74 ? -0.065 4.244 -11.580 1.00 92.00 74 SER A CA 1
ATOM 569 C C . SER A 1 74 ? -0.132 2.735 -11.814 1.00 92.00 74 SER A C 1
ATOM 571 O O . SER A 1 74 ? -1.192 2.212 -12.141 1.00 92.00 74 SER A O 1
ATOM 573 N N . LEU A 1 75 ? 0.961 2.012 -11.557 1.00 94.31 75 LEU A N 1
ATOM 574 C CA . LEU A 1 75 ? 1.023 0.558 -11.725 1.00 94.31 75 LEU A CA 1
ATOM 575 C C . LEU A 1 75 ? 0.062 -0.167 -10.782 1.00 94.31 75 LEU A C 1
ATOM 577 O O . LEU A 1 75 ? -0.634 -1.095 -11.194 1.00 94.31 75 LEU A O 1
ATOM 581 N N . PHE A 1 76 ? 0.007 0.248 -9.518 1.00 95.94 76 PHE A N 1
ATOM 582 C CA . PHE A 1 76 ? -0.930 -0.323 -8.552 1.00 95.94 76 PHE A CA 1
ATOM 583 C C . PHE A 1 76 ? -2.378 0.075 -8.844 1.00 95.94 76 PHE A C 1
ATOM 585 O O . PHE A 1 76 ? -3.280 -0.761 -8.733 1.00 95.94 76 PHE A O 1
ATOM 592 N N . TRP A 1 77 ? -2.607 1.314 -9.275 1.00 93.12 77 TRP A N 1
ATOM 593 C CA . TRP A 1 77 ? -3.933 1.780 -9.661 1.00 93.12 77 TRP A CA 1
ATOM 594 C C . TRP A 1 77 ? -4.494 1.016 -10.864 1.00 93.12 77 TRP A C 1
ATOM 596 O O . TRP A 1 77 ? -5.632 0.547 -10.818 1.00 93.12 77 TRP A O 1
ATOM 606 N N . ASP A 1 78 ? -3.683 0.809 -11.901 1.00 92.56 78 ASP A N 1
ATOM 607 C CA . ASP A 1 78 ? -4.065 0.067 -13.107 1.00 92.56 78 ASP A CA 1
ATOM 608 C C . ASP A 1 78 ? -4.366 -1.412 -12.807 1.00 92.56 78 ASP A C 1
ATOM 610 O O . ASP A 1 78 ? -5.166 -2.046 -13.500 1.00 92.56 78 ASP A O 1
ATOM 614 N N . LYS A 1 79 ? -3.788 -1.961 -11.728 1.00 94.62 79 LYS A N 1
ATOM 615 C CA . LYS A 1 79 ? -4.122 -3.291 -11.185 1.00 94.62 79 LYS A CA 1
ATOM 616 C C . LYS A 1 79 ? -5.415 -3.316 -10.357 1.00 94.62 79 LYS A C 1
ATOM 618 O O . LYS A 1 79 ? -5.855 -4.392 -9.953 1.00 94.62 79 LYS A O 1
ATOM 623 N N . GLY A 1 80 ? -6.040 -2.166 -10.116 1.00 94.75 80 GLY A N 1
ATOM 624 C CA . GLY A 1 80 ? -7.293 -2.038 -9.372 1.00 94.75 80 GLY A CA 1
ATOM 625 C C . GLY A 1 80 ? -7.125 -1.946 -7.856 1.00 94.75 80 GLY A C 1
ATOM 626 O O . GLY A 1 80 ? -8.077 -2.235 -7.127 1.00 94.75 80 GLY A O 1
ATOM 627 N N . TYR A 1 81 ? -5.944 -1.567 -7.361 1.00 96.50 81 TYR A N 1
ATOM 628 C CA . TYR A 1 81 ? -5.709 -1.384 -5.926 1.00 96.50 81 TYR A CA 1
ATOM 629 C C . TYR A 1 81 ? -6.231 -0.029 -5.485 1.00 96.50 81 TYR A C 1
ATOM 631 O O . TYR A 1 81 ? -5.528 0.975 -5.493 1.00 96.50 81 TYR A O 1
ATOM 639 N N . VAL A 1 82 ? -7.513 -0.009 -5.139 1.00 95.12 82 VAL A N 1
ATOM 640 C CA . VAL A 1 82 ? -8.230 1.199 -4.719 1.00 95.12 82 VAL A CA 1
ATOM 641 C C . VAL A 1 82 ? -7.782 1.703 -3.351 1.00 95.12 82 VAL A C 1
ATOM 643 O O . VAL A 1 82 ? -8.015 2.866 -3.035 1.00 95.12 82 VAL A O 1
ATOM 646 N N . GLU A 1 83 ? -7.153 0.837 -2.560 1.00 97.38 83 GLU A N 1
ATOM 647 C CA . GLU A 1 83 ? -6.627 1.133 -1.231 1.00 97.38 83 GLU A CA 1
ATOM 648 C C . GLU A 1 83 ? -5.372 2.007 -1.215 1.00 97.38 83 GLU A C 1
ATOM 650 O O . GLU A 1 83 ? -4.921 2.408 -0.145 1.00 97.38 83 GLU A O 1
ATOM 655 N N . ILE A 1 84 ? -4.784 2.286 -2.376 1.00 96.44 84 ILE A N 1
ATOM 656 C CA . ILE A 1 84 ? -3.594 3.122 -2.481 1.00 96.44 84 ILE A CA 1
ATOM 657 C C . ILE A 1 84 ? -3.909 4.582 -2.130 1.00 96.44 84 ILE A C 1
ATOM 659 O O . ILE A 1 84 ? -4.789 5.221 -2.713 1.00 96.44 84 ILE A O 1
ATOM 663 N N . GLU A 1 85 ? -3.197 5.125 -1.150 1.00 94.94 85 GLU A N 1
ATOM 664 C CA . GLU A 1 85 ? -3.387 6.489 -0.648 1.00 94.94 85 GLU A CA 1
ATOM 665 C C . GLU A 1 85 ? -2.393 7.470 -1.251 1.00 94.94 85 GLU A C 1
ATOM 667 O O . GLU A 1 85 ? -2.767 8.570 -1.645 1.00 94.94 85 GLU A O 1
ATOM 672 N N . SER A 1 86 ? -1.120 7.093 -1.304 1.00 94.94 86 SER A N 1
ATOM 673 C CA . SER A 1 86 ? -0.059 7.945 -1.833 1.00 94.94 86 SER A CA 1
ATOM 674 C C . SER A 1 86 ? 1.142 7.105 -2.238 1.00 94.94 86 SER A C 1
ATOM 676 O O . SER A 1 86 ? 1.365 6.023 -1.692 1.00 94.94 86 SER A O 1
ATOM 678 N N . CYS A 1 87 ? 1.930 7.614 -3.182 1.00 95.19 87 CYS A N 1
ATOM 679 C CA . CYS A 1 87 ? 3.212 7.041 -3.565 1.00 95.19 87 CYS A CA 1
ATOM 680 C C . CYS A 1 87 ? 4.249 8.145 -3.739 1.00 95.19 87 CYS A C 1
ATOM 682 O O . CYS A 1 87 ? 3.946 9.238 -4.209 1.00 95.19 87 CYS A O 1
ATOM 684 N N . ALA A 1 88 ? 5.501 7.859 -3.400 1.00 93.31 88 ALA A N 1
ATOM 685 C CA . ALA A 1 88 ? 6.595 8.780 -3.670 1.00 93.31 88 ALA A CA 1
ATOM 686 C C . ALA A 1 88 ? 7.388 8.317 -4.896 1.00 93.31 88 ALA A C 1
ATOM 688 O O . ALA A 1 88 ? 7.927 7.215 -4.911 1.00 93.31 88 ALA A O 1
ATOM 689 N N . GLY A 1 89 ? 7.557 9.192 -5.890 1.00 86.25 89 GLY A N 1
ATOM 690 C CA . GLY A 1 89 ? 8.443 8.974 -7.047 1.00 86.25 89 GLY A CA 1
ATOM 691 C C . GLY A 1 89 ? 9.936 9.137 -6.726 1.00 86.25 89 GLY A C 1
ATOM 692 O O . GLY A 1 89 ? 10.660 9.794 -7.468 1.00 86.25 89 GLY A O 1
ATOM 693 N N . THR A 1 90 ? 10.386 8.628 -5.579 1.00 86.38 90 THR A N 1
ATOM 694 C CA . THR A 1 90 ? 11.783 8.722 -5.109 1.00 86.38 90 THR A CA 1
ATOM 695 C C . THR A 1 90 ? 12.488 7.372 -5.229 1.00 86.38 90 THR A C 1
ATOM 697 O O . THR A 1 90 ? 11.831 6.370 -5.456 1.00 86.38 90 THR A O 1
ATOM 700 N N . GLY A 1 91 ? 13.809 7.311 -5.018 1.00 82.88 91 GLY A N 1
ATOM 701 C CA . GLY A 1 91 ? 14.593 6.080 -5.222 1.00 82.88 91 GLY A CA 1
ATOM 702 C C . GLY A 1 91 ? 14.259 4.880 -4.319 1.00 82.88 91 GLY A C 1
ATOM 703 O O . GLY A 1 91 ? 14.790 3.804 -4.556 1.00 82.88 91 GLY A O 1
ATOM 704 N N . LEU A 1 92 ? 13.422 5.044 -3.286 1.00 90.44 92 LEU A N 1
ATOM 705 C CA . LEU A 1 92 ? 12.870 3.922 -2.505 1.00 90.44 92 LEU A CA 1
ATOM 706 C C . LEU A 1 92 ? 11.435 3.553 -2.917 1.00 90.44 92 LEU A C 1
ATOM 708 O O . LEU A 1 92 ? 10.900 2.580 -2.394 1.00 90.44 92 LEU A O 1
ATOM 712 N N . ALA A 1 93 ? 10.814 4.355 -3.784 1.00 94.38 93 ALA A N 1
ATOM 713 C CA . ALA A 1 93 ? 9.462 4.212 -4.319 1.00 94.38 93 ALA A CA 1
ATOM 714 C C . ALA A 1 93 ? 8.368 3.764 -3.320 1.00 94.38 93 ALA A C 1
ATOM 716 O O . ALA A 1 93 ? 7.569 2.882 -3.647 1.00 94.38 93 ALA A O 1
ATOM 717 N N . PRO A 1 94 ? 8.292 4.333 -2.097 1.00 97.06 94 PRO A N 1
ATOM 718 C CA . PRO A 1 94 ? 7.316 3.871 -1.127 1.00 97.06 94 PRO A CA 1
ATOM 719 C C . PRO A 1 94 ? 5.892 4.231 -1.543 1.00 97.06 94 PRO A C 1
ATOM 721 O O . PRO A 1 94 ? 5.643 5.339 -2.023 1.00 97.06 94 PRO A O 1
ATOM 724 N N . CYS A 1 95 ? 4.960 3.322 -1.274 1.00 97.31 95 CYS A N 1
ATOM 725 C CA . CYS A 1 95 ? 3.526 3.571 -1.371 1.00 97.31 95 CYS A CA 1
ATOM 726 C C . CYS A 1 95 ? 2.836 3.251 -0.048 1.00 97.31 95 CYS A C 1
ATOM 728 O O . CYS A 1 95 ? 3.239 2.331 0.663 1.00 97.31 95 CYS A O 1
ATOM 730 N N . LEU A 1 96 ? 1.803 4.026 0.270 1.00 97.75 96 LEU A N 1
ATOM 731 C CA . LEU A 1 96 ? 0.942 3.870 1.434 1.00 97.75 96 LEU A CA 1
ATOM 732 C C . LEU A 1 96 ? -0.414 3.316 0.994 1.00 97.75 96 LEU A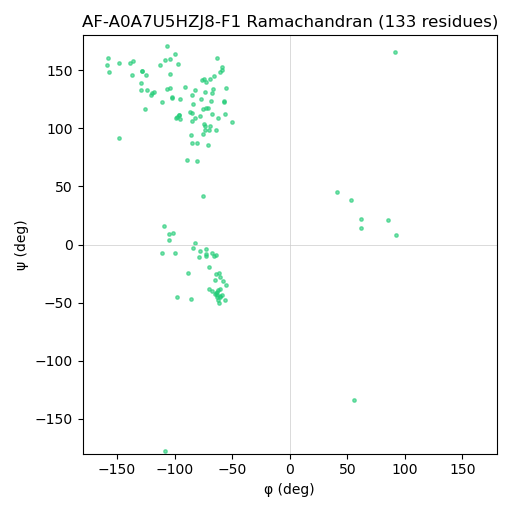 C 1
ATOM 734 O O . LEU A 1 96 ? -1.012 3.832 0.049 1.00 97.75 96 LEU A O 1
ATOM 738 N N . PHE A 1 97 ? -0.906 2.308 1.707 1.00 98.19 97 PHE A N 1
ATOM 739 C CA . PHE A 1 97 ? -2.179 1.642 1.441 1.00 98.19 97 PHE A CA 1
ATOM 740 C C . PHE A 1 97 ? -3.045 1.574 2.700 1.00 98.19 97 PHE A C 1
ATOM 742 O O . PHE A 1 97 ? -2.515 1.462 3.810 1.00 98.19 97 PHE A O 1
ATOM 749 N N . ASN A 1 98 ? -4.365 1.600 2.509 1.00 97.75 98 ASN A N 1
ATOM 750 C CA . ASN A 1 98 ? -5.371 1.687 3.565 1.00 97.75 98 ASN A CA 1
ATOM 751 C C . ASN A 1 98 ? -6.338 0.514 3.577 1.00 97.75 98 ASN A C 1
ATOM 753 O O . ASN A 1 98 ? -7.025 0.240 2.593 1.00 97.75 98 ASN A O 1
ATOM 757 N N . PHE A 1 99 ? -6.498 -0.095 4.742 1.00 97.88 99 PHE A N 1
ATOM 758 C CA . PHE A 1 99 ? -7.476 -1.151 4.952 1.00 97.88 99 PHE A CA 1
ATOM 759 C C . PHE A 1 99 ? -8.355 -0.855 6.162 1.00 97.88 99 PHE A C 1
ATOM 761 O O . PHE A 1 99 ? -7.897 -0.247 7.124 1.00 97.88 99 PHE A O 1
ATOM 768 N N . ALA A 1 100 ? -9.601 -1.315 6.112 1.00 96.50 100 ALA A N 1
ATOM 769 C CA . ALA A 1 100 ? -10.508 -1.375 7.250 1.00 96.50 100 ALA A CA 1
ATOM 770 C C . ALA A 1 100 ? -10.783 -2.824 7.622 1.00 96.50 100 ALA A C 1
ATOM 772 O O . ALA A 1 100 ? -10.739 -3.692 6.757 1.00 96.50 100 ALA A O 1
ATOM 773 N N . ASP A 1 101 ? -11.137 -3.097 8.866 1.00 95.75 101 ASP A N 1
ATOM 774 C CA . ASP A 1 101 ? -11.779 -4.358 9.219 1.00 95.75 101 ASP A CA 1
ATOM 775 C C . ASP A 1 101 ? -13.263 -4.170 9.574 1.00 95.75 101 ASP A C 1
ATOM 777 O O . ASP A 1 101 ? -13.812 -3.073 9.499 1.00 95.75 101 ASP A O 1
ATOM 781 N N . ILE A 1 102 ? -13.934 -5.258 9.963 1.00 95.00 102 ILE A N 1
ATOM 782 C CA . ILE A 1 102 ? -15.363 -5.248 10.324 1.00 95.00 102 ILE A CA 1
ATOM 783 C C . ILE A 1 102 ? -15.693 -4.464 11.606 1.00 95.00 102 ILE A C 1
ATOM 785 O O . ILE A 1 102 ? -16.869 -4.340 11.948 1.00 95.00 102 ILE A O 1
ATOM 789 N N . TYR A 1 103 ? -14.679 -4.004 12.338 1.00 92.62 103 TYR A N 1
ATOM 790 C CA . TYR A 1 103 ? -14.820 -3.217 13.561 1.00 92.62 103 TYR A CA 1
ATOM 791 C C . TYR A 1 103 ? -14.393 -1.759 13.338 1.00 92.62 103 TYR A C 1
ATOM 793 O O . TYR A 1 103 ? -14.162 -1.042 14.310 1.00 92.62 103 TYR A O 1
ATOM 801 N N . ASP A 1 104 ? -14.280 -1.336 12.075 1.00 90.00 104 ASP A N 1
ATOM 802 C CA . ASP A 1 104 ? -13.858 0.001 11.656 1.00 90.00 104 ASP A CA 1
ATOM 803 C C . ASP A 1 104 ? -12.420 0.371 12.085 1.00 90.00 104 ASP A C 1
ATOM 805 O O . ASP A 1 104 ? -12.061 1.549 12.127 1.00 90.00 104 ASP A O 1
ATOM 809 N N . ASN A 1 105 ? -11.552 -0.614 12.359 1.00 92.56 105 ASN A N 1
ATOM 810 C CA . ASN A 1 105 ? -10.124 -0.342 12.555 1.00 92.56 105 ASN A CA 1
ATOM 811 C C . ASN A 1 105 ? -9.461 -0.003 11.231 1.00 92.56 105 ASN A C 1
ATOM 813 O O . ASN A 1 105 ? -9.687 -0.701 10.250 1.00 92.56 105 ASN A O 1
ATOM 817 N N . ASN A 1 106 ? -8.555 0.974 11.223 1.00 94.31 106 ASN A N 1
ATOM 818 C CA . ASN A 1 106 ? -7.774 1.318 10.040 1.00 94.31 106 ASN A CA 1
ATOM 819 C C . ASN A 1 106 ? -6.348 0.760 10.143 1.00 94.31 106 ASN A C 1
ATOM 821 O O . ASN A 1 106 ? -5.647 1.010 11.124 1.00 94.31 106 ASN A O 1
ATOM 825 N N . LEU A 1 107 ? -5.909 0.026 9.126 1.00 96.75 107 LEU A N 1
ATOM 826 C CA . LEU A 1 107 ? -4.552 -0.488 8.980 1.00 96.75 107 LEU A CA 1
ATOM 827 C C . LEU A 1 107 ? -3.853 0.230 7.826 1.00 96.75 107 LEU A C 1
ATOM 829 O O . LEU A 1 107 ? -4.297 0.171 6.676 1.00 96.75 107 LEU A O 1
ATOM 833 N N . LYS A 1 108 ? -2.713 0.850 8.134 1.00 97.81 108 LYS A N 1
ATOM 834 C CA . LYS A 1 108 ? -1.781 1.385 7.141 1.00 97.81 108 LYS A CA 1
ATOM 835 C C . LYS A 1 108 ? -0.751 0.330 6.781 1.00 97.81 108 LYS A C 1
ATOM 837 O O . LYS A 1 108 ? -0.167 -0.285 7.673 1.00 97.81 108 LYS A O 1
ATOM 842 N N . VAL A 1 109 ? -0.468 0.187 5.493 1.00 98.62 109 VAL A N 1
ATOM 843 C CA . VAL A 1 109 ? 0.607 -0.666 4.968 1.00 98.62 109 VAL A CA 1
ATOM 844 C C . VAL A 1 109 ? 1.521 0.185 4.101 1.00 98.62 109 VAL A C 1
ATOM 846 O O . VAL A 1 109 ? 1.042 0.945 3.264 1.00 98.62 109 VAL A O 1
ATOM 849 N N . VAL A 1 110 ? 2.833 0.072 4.300 1.00 98.50 110 VAL A N 1
ATOM 850 C CA . VAL A 1 110 ? 3.844 0.785 3.516 1.00 98.50 110 VAL A CA 1
ATOM 851 C C . VAL A 1 110 ? 4.722 -0.207 2.782 1.00 98.50 110 VAL A C 1
ATOM 853 O O . VAL A 1 110 ? 5.266 -1.135 3.386 1.00 98.50 110 VAL A O 1
ATOM 856 N N . THR A 1 111 ? 4.901 0.031 1.489 1.00 98.50 111 THR A N 1
ATOM 857 C CA . THR A 1 111 ? 5.864 -0.701 0.671 1.00 98.50 111 THR A CA 1
ATOM 858 C C . THR A 1 111 ? 7.149 0.087 0.463 1.00 98.50 111 THR A C 1
ATOM 860 O O . THR A 1 111 ? 7.198 1.299 0.682 1.00 98.50 111 THR A O 1
ATOM 863 N N . VAL A 1 112 ? 8.188 -0.614 0.021 1.00 97.69 112 VAL A N 1
ATOM 864 C CA . VAL A 1 112 ? 9.439 -0.066 -0.509 1.00 97.69 112 VAL A CA 1
ATOM 865 C C . VAL A 1 112 ? 9.879 -0.872 -1.731 1.00 97.69 112 VAL A C 1
ATOM 867 O O . VAL A 1 112 ? 9.537 -2.047 -1.878 1.00 97.69 112 VAL A O 1
ATOM 870 N N . GLY A 1 113 ? 10.677 -0.245 -2.591 1.00 96.12 113 G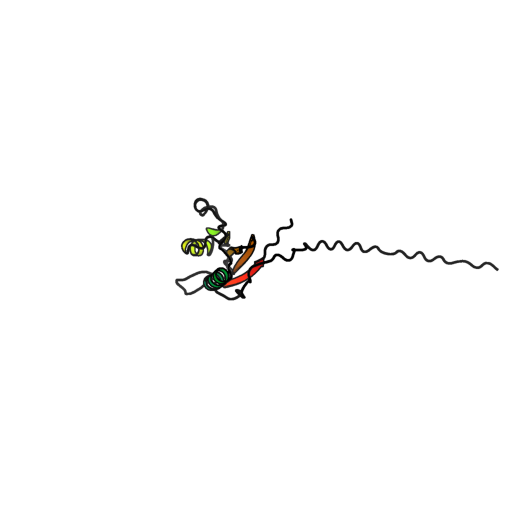LY A N 1
ATOM 871 C CA . GLY A 1 113 ? 11.180 -0.840 -3.826 1.00 96.12 113 GLY A CA 1
ATOM 872 C C . GLY A 1 113 ? 10.280 -0.584 -5.033 1.00 96.12 113 GLY A C 1
ATOM 873 O O . GLY A 1 113 ? 9.138 -0.147 -4.912 1.00 96.12 113 GLY A O 1
ATOM 874 N N . GLU A 1 114 ? 10.831 -0.834 -6.216 1.00 94.94 114 GLU A N 1
ATOM 875 C CA . GLU A 1 114 ? 10.166 -0.592 -7.497 1.00 94.94 114 GLU A CA 1
ATOM 876 C C . GLU A 1 114 ? 9.231 -1.752 -7.863 1.00 94.94 114 GLU A C 1
ATOM 878 O O . GLU A 1 114 ? 9.621 -2.927 -7.835 1.00 94.94 114 GLU A O 1
ATOM 883 N N . GLU A 1 115 ? 8.017 -1.409 -8.277 1.00 95.75 115 GLU A N 1
ATOM 884 C CA . GLU A 1 115 ? 7.085 -2.325 -8.920 1.00 95.75 115 GLU A CA 1
ATOM 885 C C . GLU A 1 115 ? 7.417 -2.366 -10.414 1.00 95.75 115 GLU A C 1
ATOM 887 O O . GLU A 1 115 ? 7.269 -1.384 -11.138 1.00 95.75 115 GLU A O 1
ATOM 892 N N . SER A 1 116 ? 7.889 -3.507 -10.906 1.00 94.38 116 SER A N 1
ATOM 893 C CA . SER A 1 116 ? 8.149 -3.693 -12.329 1.00 94.38 116 SER A CA 1
ATOM 894 C C . SER A 1 116 ? 7.918 -5.142 -12.752 1.00 94.38 116 SER A C 1
ATOM 896 O O . SER A 1 116 ? 8.842 -5.965 -12.727 1.00 94.38 116 SER A O 1
ATOM 898 N N . PRO A 1 117 ? 6.691 -5.465 -13.201 1.00 89.38 117 PRO A N 1
ATOM 899 C CA . PRO A 1 117 ? 6.362 -6.797 -13.701 1.00 89.38 117 PRO A CA 1
ATOM 900 C C . PRO A 1 117 ? 7.235 -7.232 -14.885 1.00 89.38 117 PRO A C 1
ATOM 902 O O . PRO A 1 117 ? 7.530 -8.415 -15.022 1.00 89.38 117 PRO A O 1
ATOM 905 N N . GLU A 1 118 ? 7.688 -6.287 -15.718 1.00 93.56 118 GLU A N 1
ATOM 906 C CA . GLU A 1 118 ? 8.581 -6.557 -16.855 1.00 93.56 118 GLU A CA 1
ATOM 907 C C . GLU A 1 118 ? 9.921 -7.164 -16.410 1.00 93.56 118 GLU A C 1
ATOM 909 O 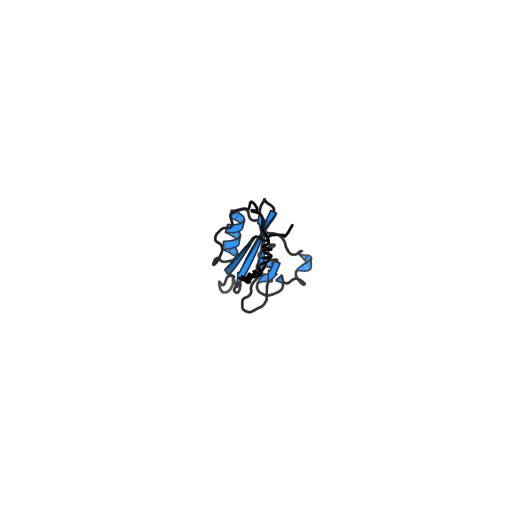O . GLU A 1 118 ? 10.428 -8.086 -17.048 1.00 93.56 118 GLU A O 1
ATOM 914 N N . TYR A 1 119 ? 10.466 -6.692 -15.286 1.00 94.00 119 TYR A N 1
ATOM 915 C CA . TYR A 1 119 ? 11.741 -7.158 -14.735 1.00 94.00 119 TYR A CA 1
ATOM 916 C C . TYR A 1 119 ? 11.576 -8.137 -13.568 1.00 94.00 119 TYR A C 1
ATOM 918 O O . TYR A 1 119 ? 12.563 -8.475 -12.914 1.00 94.00 119 TYR A O 1
ATOM 926 N N . ASN A 1 120 ? 10.351 -8.609 -13.305 1.00 94.19 120 ASN A N 1
ATOM 927 C CA . ASN A 1 120 ? 10.025 -9.464 -12.162 1.00 94.19 120 ASN A CA 1
ATOM 928 C C . ASN A 1 120 ? 10.487 -8.859 -10.815 1.00 94.19 120 ASN A C 1
ATOM 930 O O . ASN A 1 120 ? 10.987 -9.570 -9.941 1.00 94.19 120 ASN A O 1
ATOM 934 N N . SER A 1 121 ? 10.346 -7.537 -10.682 1.00 94.75 121 SER A N 1
ATOM 935 C CA . SER A 1 121 ? 10.558 -6.781 -9.445 1.00 94.75 121 SER A CA 1
ATOM 936 C C . SER A 1 121 ? 9.203 -6.414 -8.857 1.00 94.75 121 SER A C 1
ATOM 938 O O . SER A 1 121 ? 8.334 -5.942 -9.588 1.00 94.75 121 SER A O 1
ATOM 940 N N . TYR A 1 122 ? 9.033 -6.603 -7.552 1.00 97.44 122 TYR A N 1
ATOM 941 C CA . TYR A 1 122 ? 7.790 -6.284 -6.855 1.00 97.44 122 TYR A CA 1
ATOM 942 C C . TYR A 1 122 ? 8.094 -5.437 -5.631 1.00 97.44 122 TYR A C 1
ATOM 944 O O . TYR A 1 122 ? 9.063 -5.715 -4.916 1.00 97.44 122 TYR A O 1
ATOM 952 N N . ALA A 1 123 ? 7.264 -4.427 -5.374 1.00 97.62 123 ALA A N 1
ATOM 953 C CA . ALA A 1 123 ? 7.407 -3.645 -4.152 1.00 97.62 123 ALA A CA 1
ATOM 954 C C . ALA A 1 123 ? 7.078 -4.526 -2.937 1.00 97.62 123 ALA A C 1
ATOM 956 O O . ALA A 1 123 ? 6.071 -5.245 -2.921 1.00 97.62 123 ALA A O 1
ATOM 957 N N . MET A 1 124 ? 7.925 -4.454 -1.916 1.00 98.38 124 MET A N 1
ATOM 958 C CA . MET A 1 124 ? 7.854 -5.302 -0.728 1.00 98.38 124 MET A CA 1
ATOM 959 C C . MET A 1 124 ? 7.287 -4.512 0.444 1.00 98.38 124 MET A C 1
ATOM 961 O O . MET A 1 124 ? 7.543 -3.314 0.559 1.00 98.38 124 MET A O 1
ATOM 965 N N . VAL A 1 125 ? 6.534 -5.157 1.331 1.00 98.62 125 VAL A N 1
ATOM 966 C CA . VAL A 1 125 ? 6.034 -4.516 2.554 1.00 98.62 125 VAL A CA 1
ATOM 967 C C . VAL A 1 125 ? 7.186 -4.292 3.535 1.00 98.62 125 VAL A C 1
ATOM 969 O O . VAL A 1 125 ? 7.779 -5.249 4.030 1.00 98.62 125 VAL A O 1
ATOM 972 N N . ASP A 1 126 ? 7.448 -3.023 3.849 1.00 98.38 126 ASP A N 1
ATOM 973 C CA . ASP A 1 126 ? 8.440 -2.588 4.843 1.00 98.38 126 ASP A CA 1
ATOM 974 C C . ASP A 1 126 ? 7.840 -2.576 6.251 1.00 98.38 126 ASP A C 1
ATOM 976 O O . ASP A 1 126 ? 8.425 -3.080 7.208 1.00 98.38 126 ASP A O 1
ATOM 980 N N . ARG A 1 127 ? 6.639 -2.003 6.390 1.00 98.06 127 ARG A N 1
ATOM 981 C CA . ARG A 1 127 ? 5.985 -1.820 7.690 1.00 98.06 127 ARG A CA 1
ATOM 982 C C . ARG A 1 127 ? 4.477 -1.665 7.565 1.00 98.06 127 ARG A C 1
ATOM 984 O O . ARG A 1 127 ? 3.961 -1.284 6.517 1.00 98.06 127 ARG A O 1
ATOM 991 N N . TYR A 1 128 ? 3.782 -1.894 8.672 1.00 97.94 128 TYR A N 1
ATOM 992 C CA . TYR A 1 128 ? 2.348 -1.665 8.810 1.00 97.94 128 TYR A CA 1
ATOM 993 C C . TYR A 1 128 ? 1.999 -1.271 10.248 1.00 97.94 128 TYR A C 1
ATOM 995 O O . TYR A 1 128 ? 2.752 -1.577 11.176 1.00 97.94 128 TYR A O 1
ATOM 1003 N N . TRP A 1 129 ? 0.879 -0.577 10.446 1.00 95.25 129 TRP A N 1
ATOM 1004 C CA . TRP A 1 129 ? 0.393 -0.212 11.780 1.00 95.25 129 TRP A CA 1
ATOM 1005 C C . TRP A 1 129 ? -1.113 0.051 11.791 1.00 95.25 129 TRP A C 1
ATOM 1007 O O . TRP A 1 129 ? -1.677 0.537 10.810 1.00 95.25 129 TRP A O 1
ATOM 1017 N N . LEU A 1 130 ? -1.754 -0.242 12.925 1.00 93.44 130 LEU A N 1
ATOM 1018 C CA . LEU A 1 130 ? -3.120 0.201 13.198 1.00 93.44 130 LEU A CA 1
ATOM 1019 C C . LEU A 1 130 ? -3.107 1.701 13.508 1.00 93.44 130 LEU A C 1
ATOM 1021 O O . LEU A 1 130 ? -2.296 2.167 14.312 1.00 93.44 130 LEU A O 1
ATOM 1025 N N . VAL A 1 131 ? -3.988 2.459 12.865 1.00 91.00 131 VAL A N 1
ATOM 1026 C CA . VAL A 1 131 ? -4.210 3.873 13.176 1.00 91.00 131 VAL A CA 1
ATOM 1027 C C . VAL A 1 131 ? -5.052 3.951 14.441 1.00 91.00 131 VAL A C 1
ATOM 1029 O O . VAL A 1 131 ? -6.141 3.389 14.497 1.00 91.00 131 VAL A O 1
ATOM 1032 N N . CYS A 1 132 ? -4.564 4.679 15.440 1.00 82.19 132 CYS A N 1
ATOM 1033 C CA . CYS A 1 132 ? -5.391 5.104 16.559 1.00 82.19 132 CYS A CA 1
ATOM 1034 C C . CYS A 1 132 ? -5.893 6.518 16.275 1.00 82.19 132 CYS A C 1
ATOM 1036 O O . CYS A 1 132 ? -5.081 7.412 16.034 1.00 82.19 132 CYS A O 1
ATOM 1038 N N . GLU A 1 133 ? -7.204 6.728 16.314 1.00 66.25 133 GLU A N 1
ATOM 1039 C CA . GLU A 1 133 ? -7.755 8.077 16.414 1.00 66.25 133 GLU A CA 1
ATOM 1040 C C . GLU A 1 133 ? -7.782 8.482 17.894 1.00 66.25 133 GLU A C 1
ATOM 1042 O O . GLU A 1 133 ? -8.271 7.732 18.743 1.00 66.25 133 GLU A O 1
ATOM 1047 N N . ASP A 1 134 ? -7.228 9.653 18.214 1.00 56.44 134 ASP A N 1
ATOM 1048 C CA . ASP A 1 134 ? -7.467 10.294 19.506 1.00 56.44 134 ASP A CA 1
ATOM 1049 C C . ASP A 1 134 ? -8.938 10.756 19.513 1.00 56.44 134 ASP A C 1
ATOM 1051 O O . ASP A 1 134 ? -9.275 11.739 18.852 1.00 56.44 134 ASP A O 1
ATOM 1055 N N . LEU A 1 135 ? -9.817 10.006 20.193 1.00 47.72 135 LEU A N 1
ATOM 1056 C CA . LEU A 1 135 ? -11.223 10.385 20.423 1.00 47.72 135 LEU A CA 1
ATOM 1057 C C . LEU A 1 135 ? -11.349 11.695 21.217 1.00 47.72 135 LEU A C 1
ATOM 1059 O O . LEU A 1 135 ? -10.636 11.842 22.239 1.00 47.72 135 LEU A O 1
#

pLDDT: mean 85.29, std 16.76, range [38.91, 98.75]

Mean predicted aligned error: 10.21 Å